Protein AF-A0A1W1H8E3-F1 (afdb_monomer_lite)

pLDDT: mean 87.49, std 7.25, range [54.84, 93.19]

Secondary structure (DSSP, 8-state):
---EEEEEEE-TTS-EEEEEE-TTT-EEEE-SSS-EEEEE-SSHHHHHHHHHHHHH--

Structure (mmCIF, N/CA/C/O backbone):
data_AF-A0A1W1H8E3-F1
#
_entry.id   AF-A0A1W1H8E3-F1
#
loop_
_atom_site.group_PDB
_atom_site.id
_atom_site.type_symbol
_atom_site.label_atom_id
_atom_site.label_alt_id
_atom_site.label_comp_id
_atom_site.label_asym_id
_atom_site.label_entity_id
_atom_site.label_seq_id
_atom_site.pdbx_PDB_ins_code
_atom_site.Cartn_x
_atom_site.Cartn_y
_at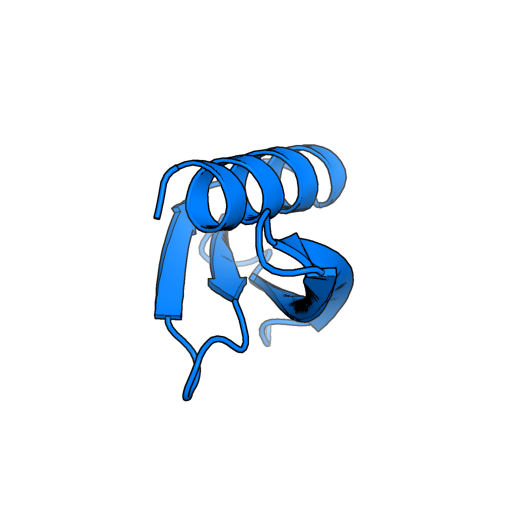om_site.Cartn_z
_atom_site.occupancy
_atom_site.B_iso_or_equiv
_atom_site.auth_seq_id
_atom_site.auth_comp_id
_atom_site.auth_asym_id
_atom_site.auth_atom_id
_atom_site.pdbx_PDB_model_num
ATOM 1 N N . MET A 1 1 ? 3.796 -12.300 -14.348 1.00 54.84 1 MET A N 1
ATOM 2 C CA . MET A 1 1 ? 4.061 -12.797 -12.977 1.00 54.84 1 MET A CA 1
ATOM 3 C C . MET A 1 1 ? 2.931 -12.315 -12.084 1.00 54.84 1 MET A C 1
ATOM 5 O O . MET A 1 1 ? 2.260 -11.376 -12.475 1.00 54.84 1 MET A O 1
ATOM 9 N N . ALA A 1 2 ? 2.654 -12.991 -10.971 1.00 70.69 2 ALA A N 1
ATOM 10 C CA . ALA A 1 2 ? 1.567 -12.605 -10.071 1.00 70.69 2 ALA A CA 1
ATOM 11 C C . ALA A 1 2 ? 2.056 -11.591 -9.027 1.00 70.69 2 ALA A C 1
ATOM 13 O O . ALA A 1 2 ? 3.198 -11.687 -8.576 1.00 70.69 2 ALA A O 1
ATOM 14 N N . ALA A 1 3 ? 1.182 -10.675 -8.607 1.00 79.19 3 ALA A N 1
ATOM 15 C CA . ALA A 1 3 ? 1.453 -9.744 -7.520 1.00 79.19 3 ALA A CA 1
ATOM 16 C C . ALA A 1 3 ? 1.811 -10.499 -6.229 1.00 79.19 3 ALA A C 1
ATOM 18 O O . ALA A 1 3 ? 0.974 -11.192 -5.638 1.00 79.19 3 ALA A O 1
ATOM 19 N N . THR A 1 4 ? 3.060 -10.359 -5.789 1.00 89.19 4 THR A N 1
ATOM 20 C CA . THR A 1 4 ? 3.574 -11.024 -4.588 1.00 89.19 4 THR A CA 1
ATOM 21 C C . THR A 1 4 ? 3.371 -10.130 -3.379 1.00 89.19 4 THR A C 1
ATOM 23 O O . THR A 1 4 ? 3.562 -8.916 -3.472 1.00 89.19 4 THR A O 1
ATOM 26 N N . VAL A 1 5 ? 3.009 -10.714 -2.237 1.00 91.44 5 VAL A N 1
ATOM 27 C CA . VAL A 1 5 ? 2.996 -9.973 -0.971 1.00 91.44 5 VAL A CA 1
ATOM 28 C C . VAL A 1 5 ? 4.444 -9.670 -0.603 1.00 91.44 5 VAL A C 1
ATOM 30 O O . VAL A 1 5 ? 5.229 -10.586 -0.380 1.00 91.44 5 VAL A O 1
ATOM 33 N N . ILE A 1 6 ? 4.792 -8.387 -0.578 1.00 91.56 6 ILE A N 1
ATOM 34 C CA . ILE A 1 6 ? 6.148 -7.915 -0.271 1.00 91.56 6 ILE A CA 1
ATOM 35 C C . ILE A 1 6 ? 6.318 -7.555 1.206 1.00 91.56 6 ILE A C 1
ATOM 37 O O . ILE A 1 6 ? 7.441 -7.486 1.693 1.00 91.56 6 ILE A O 1
ATOM 41 N N . GLY A 1 7 ? 5.217 -7.329 1.926 1.00 91.25 7 GLY A N 1
ATOM 42 C CA . GLY A 1 7 ? 5.263 -6.959 3.333 1.00 91.25 7 GLY A CA 1
ATOM 43 C C . GLY A 1 7 ? 3.929 -6.458 3.863 1.00 91.25 7 GLY A C 1
ATOM 44 O O . GLY A 1 7 ? 2.885 -6.604 3.225 1.00 91.25 7 GLY A O 1
ATOM 45 N N . ARG A 1 8 ? 3.969 -5.862 5.055 1.00 92.00 8 ARG A N 1
ATOM 46 C CA . ARG A 1 8 ? 2.822 -5.217 5.698 1.00 92.00 8 ARG A CA 1
ATOM 47 C C . ARG A 1 8 ? 3.239 -3.837 6.180 1.00 92.00 8 ARG A C 1
ATOM 49 O O . ARG A 1 8 ? 4.316 -3.701 6.751 1.00 92.00 8 ARG A O 1
ATOM 56 N N . VAL A 1 9 ? 2.383 -2.846 5.981 1.00 90.75 9 VAL A N 1
ATOM 57 C CA . VAL A 1 9 ? 2.604 -1.463 6.426 1.00 90.75 9 VAL A CA 1
ATOM 58 C C . VAL A 1 9 ? 1.508 -1.059 7.400 1.00 90.75 9 VAL A C 1
ATOM 60 O O . VAL A 1 9 ? 0.407 -1.619 7.382 1.00 90.75 9 VAL A O 1
ATOM 63 N N . LYS A 1 10 ? 1.806 -0.110 8.282 1.00 87.00 10 LYS A N 1
ATOM 64 C CA . LYS A 1 10 ? 0.880 0.335 9.321 1.00 87.00 10 LYS A CA 1
ATOM 65 C C . LYS A 1 10 ? 0.251 1.658 8.901 1.00 87.00 10 LYS A C 1
ATOM 67 O O . LYS A 1 10 ? 0.956 2.580 8.518 1.00 87.00 10 LYS A O 1
ATOM 72 N N . ALA A 1 11 ? -1.071 1.753 8.964 1.00 83.12 11 ALA A N 1
ATOM 73 C CA . ALA A 1 11 ?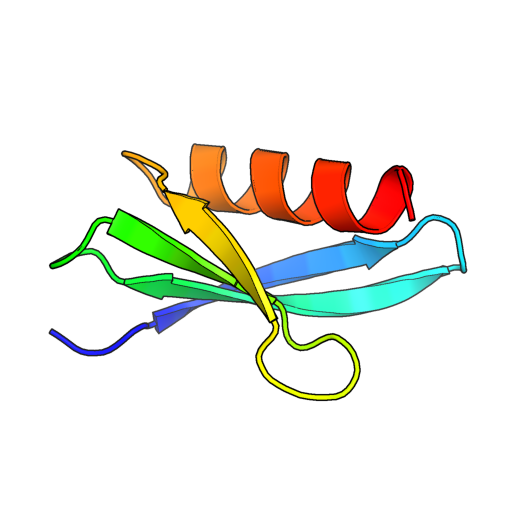 -1.755 3.024 8.757 1.00 83.12 11 ALA A CA 1
ATOM 74 C C . ALA A 1 11 ? -1.671 3.900 10.009 1.00 83.12 11 ALA A C 1
ATOM 76 O O . ALA A 1 11 ? -1.480 3.390 11.119 1.00 83.12 11 ALA A O 1
ATOM 77 N N . GLY A 1 12 ? -1.937 5.200 9.848 1.00 77.94 12 GLY A N 1
ATOM 78 C CA . GLY A 1 12 ? -2.028 6.148 10.968 1.00 77.94 12 GLY A CA 1
ATOM 79 C C . GLY A 1 12 ? -3.061 5.739 12.030 1.00 77.94 12 GLY A C 1
ATOM 80 O O . GLY A 1 12 ? -2.902 6.034 13.208 1.00 77.94 12 GLY A O 1
ATOM 81 N N . SER A 1 13 ? -4.065 4.946 11.643 1.00 77.69 13 SER A N 1
ATOM 82 C CA . SER A 1 13 ? -5.069 4.348 12.536 1.00 77.69 13 SER A CA 1
ATOM 83 C C . SER A 1 13 ? -4.565 3.155 13.372 1.00 77.69 13 SER A C 1
ATOM 85 O O . SER A 1 13 ? -5.344 2.536 14.094 1.00 77.69 13 SER A O 1
ATOM 87 N N . GLY A 1 14 ? -3.284 2.784 13.269 1.00 81.81 14 GLY A N 1
ATOM 88 C CA . GLY A 1 14 ? -2.668 1.684 14.022 1.00 81.81 14 GLY A CA 1
ATOM 89 C C . GLY A 1 14 ? -2.934 0.284 13.456 1.00 81.81 14 GLY A C 1
ATOM 90 O O . GLY A 1 14 ? -2.373 -0.692 13.958 1.00 81.81 14 GLY A O 1
ATOM 91 N N . LYS A 1 15 ? -3.743 0.177 12.396 1.00 86.88 15 LYS A N 1
ATOM 92 C CA . LYS A 1 15 ? -4.033 -1.075 11.684 1.00 86.88 15 LYS A CA 1
ATOM 93 C C . LYS A 1 15 ? -2.920 -1.414 10.695 1.00 86.88 15 LYS A C 1
ATOM 95 O O . LYS A 1 15 ? -2.377 -0.527 10.042 1.00 86.88 15 LYS A O 1
ATOM 100 N N . SER A 1 16 ? -2.618 -2.701 10.565 1.00 88.75 16 SER A N 1
ATOM 101 C CA . SER A 1 16 ? -1.626 -3.211 9.615 1.00 88.75 16 SER A CA 1
ATOM 102 C C . SER A 1 16 ? -2.311 -3.740 8.359 1.00 88.75 16 SER A C 1
ATOM 104 O O . SER A 1 16 ? -3.277 -4.495 8.457 1.00 88.75 16 SER A O 1
ATOM 106 N N . TYR A 1 17 ? -1.780 -3.387 7.193 1.00 91.44 17 TYR A N 1
ATOM 107 C CA . TYR A 1 17 ? -2.308 -3.776 5.889 1.00 91.44 17 TYR A CA 1
ATOM 108 C C . TYR A 1 17 ? -1.231 -4.464 5.062 1.00 91.44 17 TYR A C 1
ATOM 110 O O . TYR A 1 17 ? -0.077 -4.039 5.046 1.00 91.44 17 TYR A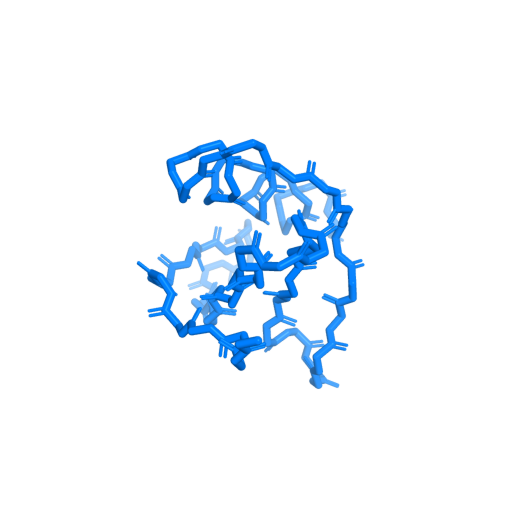 O 1
ATOM 118 N N . GLU A 1 18 ? -1.606 -5.533 4.366 1.00 93.12 18 GLU A N 1
ATOM 119 C CA . GLU A 1 18 ? -0.691 -6.250 3.481 1.00 93.12 18 GLU A CA 1
ATOM 120 C C . GLU A 1 18 ? -0.448 -5.458 2.203 1.00 93.12 18 GLU A C 1
ATOM 122 O O . GLU A 1 18 ? -1.379 -4.901 1.621 1.00 93.12 18 GLU A O 1
ATOM 127 N N . VAL A 1 19 ? 0.805 -5.430 1.762 1.00 93.12 19 VAL A N 1
ATOM 128 C CA . VAL A 1 19 ? 1.228 -4.787 0.524 1.00 93.12 19 VAL A CA 1
ATOM 129 C C . VAL A 1 19 ? 1.600 -5.865 -0.474 1.00 93.12 19 VAL A C 1
ATOM 131 O O . VAL A 1 19 ? 2.447 -6.723 -0.213 1.00 93.12 19 VAL A O 1
ATOM 134 N N . LYS A 1 20 ? 0.976 -5.791 -1.640 1.00 92.75 20 LYS A N 1
ATOM 135 C CA . LYS A 1 20 ? 1.320 -6.568 -2.819 1.00 92.75 20 LYS A CA 1
ATOM 136 C C . LYS A 1 20 ? 1.997 -5.681 -3.841 1.00 92.75 20 LYS A C 1
ATOM 138 O O . LYS A 1 20 ? 1.580 -4.548 -4.061 1.00 92.75 20 LYS A O 1
ATOM 143 N N . TRP A 1 21 ? 3.001 -6.229 -4.502 1.00 92.56 21 TRP A N 1
ATOM 144 C CA . TRP A 1 21 ? 3.629 -5.589 -5.644 1.00 92.56 21 TRP A CA 1
ATOM 145 C C . TRP A 1 21 ? 3.739 -6.580 -6.789 1.00 92.56 21 TRP A C 1
ATOM 147 O O . TRP A 1 21 ? 4.146 -7.731 -6.610 1.00 92.56 21 TRP A O 1
ATOM 157 N N . ASP A 1 22 ? 3.328 -6.125 -7.962 1.00 91.31 22 ASP A N 1
ATOM 158 C CA . ASP A 1 22 ? 3.434 -6.866 -9.201 1.00 91.31 22 ASP A CA 1
ATOM 159 C C . ASP A 1 22 ? 4.679 -6.408 -9.952 1.00 91.31 22 ASP A C 1
ATOM 161 O O . ASP A 1 22 ? 4.739 -5.288 -10.446 1.00 91.31 22 ASP A O 1
ATOM 165 N N . GLN A 1 23 ? 5.688 -7.270 -10.055 1.00 86.00 23 GLN A N 1
ATOM 166 C CA . GLN A 1 23 ? 6.924 -6.917 -10.754 1.00 86.00 23 GLN A CA 1
ATOM 167 C C . GLN A 1 23 ? 6.724 -6.788 -12.277 1.00 86.00 23 GLN A C 1
ATOM 169 O O . GLN A 1 23 ? 7.492 -6.081 -12.931 1.00 86.00 23 GLN A O 1
ATOM 174 N N . SER A 1 24 ? 5.707 -7.442 -12.858 1.00 88.50 24 SER A N 1
ATOM 175 C CA . SER A 1 24 ? 5.449 -7.369 -14.302 1.00 88.50 24 SER A CA 1
ATOM 176 C C . SER A 1 24 ? 4.907 -5.999 -14.703 1.00 88.50 24 SER A C 1
ATOM 178 O O . SER A 1 24 ? 5.427 -5.393 -15.637 1.00 88.50 24 SER A O 1
ATOM 180 N N . ASN A 1 25 ? 3.914 -5.488 -13.971 1.00 90.00 25 ASN A N 1
ATOM 181 C CA . ASN A 1 25 ? 3.284 -4.197 -14.282 1.00 90.00 25 ASN A CA 1
ATOM 182 C C . ASN A 1 25 ? 3.761 -3.044 -13.394 1.00 90.00 25 ASN A C 1
ATOM 184 O O . ASN A 1 25 ? 3.417 -1.882 -13.632 1.00 90.00 25 ASN A O 1
ATOM 188 N N . ARG A 1 26 ? 4.597 -3.362 -12.399 1.00 91.88 26 ARG A N 1
ATOM 189 C CA . ARG A 1 26 ? 5.105 -2.453 -11.365 1.00 91.88 26 ARG A CA 1
ATOM 190 C C . ARG A 1 26 ? 4.010 -1.900 -10.460 1.00 91.88 26 ARG A C 1
ATOM 192 O O . ARG A 1 26 ? 4.273 -0.952 -9.731 1.00 91.88 26 ARG A O 1
ATOM 199 N N . ASP A 1 27 ? 2.811 -2.475 -10.491 1.00 93.19 27 ASP A N 1
ATOM 200 C CA . ASP A 1 27 ? 1.653 -1.997 -9.741 1.00 93.19 27 ASP A CA 1
ATOM 201 C C . ASP A 1 27 ? 1.693 -2.443 -8.276 1.00 93.19 27 ASP A C 1
ATOM 203 O O . ASP A 1 27 ? 2.087 -3.561 -7.939 1.00 93.19 27 ASP A O 1
ATOM 207 N N . ILE A 1 28 ? 1.281 -1.539 -7.397 1.00 93.19 28 ILE A N 1
ATOM 208 C CA . ILE A 1 28 ? 1.255 -1.697 -5.949 1.00 93.19 28 ILE A CA 1
ATOM 209 C C . ILE A 1 28 ? -0.201 -1.777 -5.513 1.00 93.19 28 ILE A C 1
ATOM 211 O O . ILE A 1 28 ? -1.024 -0.932 -5.878 1.00 93.19 28 ILE A O 1
ATOM 215 N N . TYR A 1 29 ? -0.493 -2.751 -4.667 1.00 91.94 29 TYR A N 1
ATOM 216 C CA . TYR A 1 29 ? -1.803 -2.951 -4.078 1.00 91.94 29 TYR A CA 1
ATOM 217 C C . TYR A 1 29 ? -1.678 -3.054 -2.566 1.00 91.94 29 TYR A C 1
ATOM 219 O O . TYR A 1 29 ? -0.733 -3.643 -2.048 1.00 91.94 29 TYR A O 1
ATOM 227 N N . VAL A 1 30 ? -2.659 -2.519 -1.852 1.00 91.94 30 VAL A N 1
ATOM 228 C CA . VAL A 1 30 ? -2.738 -2.588 -0.395 1.00 91.94 30 VAL A CA 1
ATOM 229 C C . VAL A 1 30 ? -4.045 -3.247 0.010 1.00 91.94 30 VAL A C 1
ATOM 231 O O . VAL A 1 30 ? -5.089 -2.959 -0.569 1.00 91.94 30 VAL A O 1
ATOM 234 N N . SER A 1 31 ? -3.998 -4.120 1.013 1.00 90.38 31 SER A N 1
ATOM 235 C CA . SER A 1 31 ? -5.153 -4.871 1.516 1.00 90.38 31 SER A CA 1
ATOM 236 C C . SER A 1 31 ? -6.079 -4.017 2.406 1.00 90.38 31 SER A C 1
ATOM 238 O O . SER A 1 31 ? -6.502 -4.448 3.479 1.00 90.38 31 SER A O 1
ATOM 240 N N . TYR A 1 32 ? -6.379 -2.784 1.999 1.00 81.25 32 TYR A N 1
ATOM 241 C CA . TYR A 1 32 ? -7.289 -1.883 2.704 1.00 81.25 32 TYR A CA 1
ATOM 242 C C . TYR A 1 32 ? -8.731 -2.096 2.235 1.00 81.25 32 TYR A C 1
ATOM 244 O O . TYR A 1 32 ? -9.092 -1.672 1.137 1.00 81.25 32 TYR A O 1
ATOM 252 N N . ALA A 1 33 ? -9.545 -2.753 3.074 1.00 77.00 33 ALA A N 1
ATOM 253 C CA . ALA A 1 33 ? -10.948 -3.086 2.785 1.00 77.00 33 ALA A CA 1
ATOM 254 C C . ALA A 1 33 ? -11.147 -3.798 1.423 1.00 77.00 33 ALA A C 1
ATOM 256 O O . ALA A 1 33 ? -12.130 -3.575 0.723 1.00 77.00 33 ALA A O 1
ATOM 257 N N . GLY A 1 34 ? -10.183 -4.643 1.045 1.00 86.00 34 GLY A N 1
ATOM 258 C CA . GLY A 1 34 ? -10.009 -5.177 -0.308 1.00 86.00 34 GLY A CA 1
ATOM 259 C C . GLY A 1 34 ? -8.623 -4.823 -0.851 1.00 86.00 34 GLY A C 1
ATOM 260 O O . GLY A 1 34 ? -7.796 -4.279 -0.126 1.00 86.00 34 GLY A O 1
ATOM 261 N N . TRP A 1 35 ? -8.346 -5.136 -2.118 1.00 88.38 35 TRP A N 1
ATOM 262 C CA . TRP A 1 35 ? -7.096 -4.732 -2.770 1.00 88.38 35 TRP A CA 1
ATOM 263 C C . TRP A 1 35 ? -7.266 -3.353 -3.411 1.00 88.38 35 TRP A C 1
ATOM 265 O O . TRP A 1 35 ? -7.797 -3.234 -4.511 1.00 88.38 35 TRP A O 1
ATOM 275 N N . SER A 1 36 ? -6.811 -2.312 -2.716 1.00 90.38 36 SER A N 1
ATOM 276 C CA . SER A 1 36 ? -6.757 -0.947 -3.245 1.00 90.38 36 SER A CA 1
ATOM 277 C C . SER A 1 3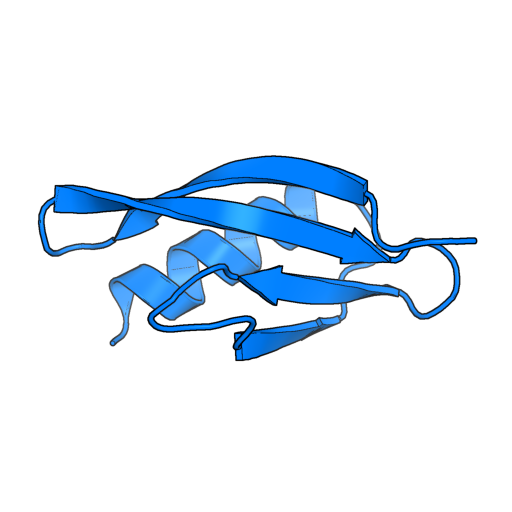6 ? -5.464 -0.738 -4.024 1.00 90.38 36 SER A C 1
ATOM 279 O O . SER A 1 36 ? -4.378 -0.992 -3.502 1.00 90.38 36 SER A O 1
ATOM 281 N N . HIS A 1 37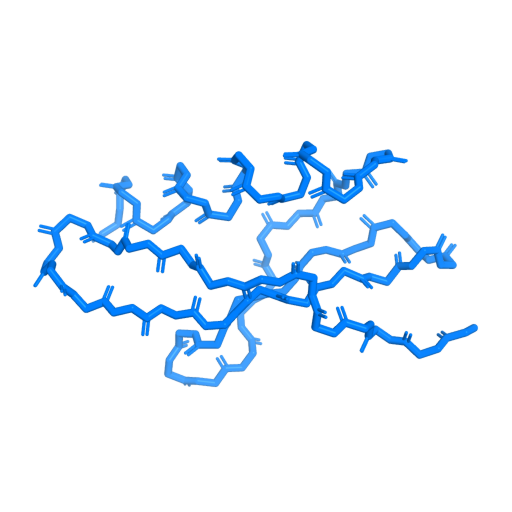 ? -5.568 -0.259 -5.262 1.00 91.62 37 HIS A N 1
ATOM 282 C CA . HIS A 1 37 ? -4.406 0.154 -6.049 1.00 91.62 37 HIS A CA 1
ATOM 283 C C . HIS A 1 37 ? -3.832 1.455 -5.482 1.00 91.62 37 HIS A C 1
ATOM 285 O O . HIS A 1 37 ? -4.559 2.426 -5.275 1.00 91.62 37 HIS A O 1
ATOM 291 N N . VAL A 1 38 ? -2.532 1.445 -5.192 1.00 90.44 38 VAL A N 1
ATOM 292 C CA . VAL A 1 38 ? -1.804 2.599 -4.644 1.00 90.44 38 VAL A CA 1
ATOM 293 C C . VAL A 1 38 ? -1.113 3.378 -5.759 1.00 90.44 38 VAL A C 1
ATOM 295 O O . VAL A 1 38 ? -1.069 4.605 -5.734 1.00 90.44 38 VAL A O 1
ATOM 298 N N . GLY A 1 39 ? -0.541 2.668 -6.733 1.00 90.62 39 GLY A N 1
ATOM 299 C CA . GLY A 1 39 ? 0.251 3.263 -7.804 1.00 90.62 39 GLY A CA 1
ATOM 300 C C . GLY A 1 39 ? 1.296 2.296 -8.340 1.00 90.62 39 GLY A C 1
ATOM 301 O O . GLY A 1 39 ? 1.145 1.085 -8.211 1.00 90.62 39 GLY A O 1
ATOM 302 N N . LYS A 1 40 ? 2.374 2.833 -8.921 1.00 91.81 40 LYS A N 1
ATOM 303 C CA . LYS A 1 40 ? 3.486 2.042 -9.464 1.00 91.81 40 LYS A CA 1
ATOM 304 C C . LYS A 1 40 ? 4.789 2.278 -8.708 1.00 91.81 40 LYS A C 1
ATOM 306 O O . LYS A 1 40 ? 5.067 3.410 -8.310 1.00 91.81 40 LYS A O 1
ATOM 311 N N . ALA A 1 41 ? 5.598 1.236 -8.549 1.00 91.75 41 ALA A N 1
ATOM 312 C CA . ALA A 1 41 ? 6.936 1.283 -7.957 1.00 91.75 41 ALA A CA 1
ATOM 313 C C . ALA A 1 41 ? 7.920 0.438 -8.760 1.00 91.75 41 ALA A C 1
ATOM 315 O O . ALA A 1 41 ? 7.581 -0.645 -9.237 1.00 91.75 41 ALA A O 1
ATOM 316 N N . SER A 1 42 ? 9.158 0.917 -8.861 1.00 90.25 42 SER A N 1
ATOM 317 C CA . SER A 1 42 ? 10.210 0.200 -9.588 1.00 90.25 42 SER A CA 1
ATOM 318 C C . SER A 1 42 ? 10.835 -0.924 -8.759 1.00 90.25 42 SER A C 1
ATOM 320 O O . SER A 1 42 ? 11.447 -1.823 -9.330 1.00 90.25 42 SER A O 1
ATOM 322 N N . SER A 1 43 ? 10.635 -0.901 -7.438 1.00 90.00 43 SER A N 1
ATOM 323 C CA . SER A 1 43 ? 11.211 -1.852 -6.484 1.00 90.00 43 SER A CA 1
ATOM 324 C C . SER A 1 43 ? 10.254 -2.139 -5.327 1.00 90.00 43 SER A C 1
ATOM 326 O O . SER A 1 43 ? 9.481 -1.267 -4.930 1.00 90.00 43 SER A O 1
ATOM 328 N N . ALA A 1 44 ? 10.381 -3.311 -4.698 1.00 88.12 44 ALA A N 1
ATOM 329 C CA . ALA A 1 44 ? 9.596 -3.680 -3.514 1.00 88.12 44 ALA A CA 1
ATOM 330 C C . ALA A 1 44 ? 9.732 -2.665 -2.358 1.00 88.12 44 ALA A C 1
ATOM 332 O O . ALA A 1 44 ? 8.748 -2.315 -1.716 1.00 88.12 44 ALA A O 1
ATOM 333 N N . SER A 1 45 ? 10.933 -2.127 -2.122 1.00 90.50 45 SER A N 1
ATOM 334 C CA . SER A 1 45 ? 11.151 -1.123 -1.068 1.00 90.50 45 SER A CA 1
ATOM 335 C C . SER A 1 45 ? 10.419 0.201 -1.352 1.00 90.50 45 SER A C 1
ATOM 337 O O . SER A 1 45 ? 9.794 0.786 -0.469 1.00 90.50 45 SER A O 1
ATOM 339 N N . GLU A 1 46 ? 10.418 0.642 -2.615 1.00 91.81 46 GLU A N 1
ATOM 340 C CA . GLU A 1 46 ? 9.670 1.828 -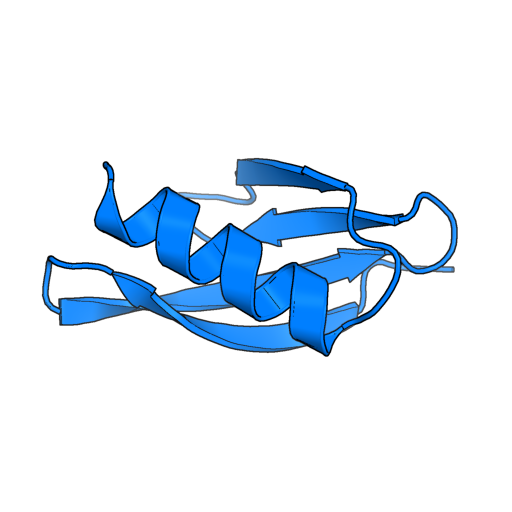3.054 1.00 91.81 46 GLU A CA 1
ATOM 341 C C . GLU A 1 46 ? 8.154 1.584 -2.968 1.00 91.81 46 GLU A C 1
ATOM 343 O O . GLU A 1 46 ? 7.399 2.467 -2.562 1.00 91.81 46 GLU A O 1
ATOM 348 N N . ALA A 1 47 ? 7.712 0.365 -3.295 1.00 91.88 47 ALA A N 1
ATOM 349 C CA . ALA A 1 47 ? 6.321 -0.048 -3.175 1.00 91.88 47 ALA A CA 1
ATOM 350 C C . ALA A 1 47 ? 5.825 0.026 -1.726 1.00 91.88 47 ALA A C 1
ATOM 352 O O . ALA A 1 47 ? 4.738 0.551 -1.488 1.00 91.88 47 ALA A O 1
ATOM 353 N N . MET A 1 48 ? 6.626 -0.442 -0.760 1.00 91.12 48 MET A N 1
ATOM 354 C CA . MET A 1 48 ? 6.286 -0.334 0.662 1.00 91.12 48 MET A CA 1
ATOM 355 C C . MET A 1 48 ? 6.196 1.123 1.121 1.00 91.12 48 MET A C 1
ATOM 357 O O . MET A 1 48 ? 5.198 1.485 1.734 1.00 91.12 48 MET A O 1
ATOM 361 N N . ASN A 1 49 ? 7.167 1.969 0.759 1.00 92.00 49 ASN A N 1
ATOM 362 C CA . ASN A 1 49 ? 7.137 3.399 1.098 1.00 92.00 49 ASN A CA 1
ATOM 363 C C . ASN A 1 49 ? 5.874 4.097 0.564 1.00 92.00 49 ASN A C 1
ATOM 365 O O . ASN A 1 49 ? 5.205 4.835 1.284 1.00 92.00 49 ASN A O 1
ATOM 369 N N . LYS A 1 50 ? 5.507 3.830 -0.697 1.00 91.75 50 LYS A N 1
ATOM 370 C CA . LYS A 1 50 ? 4.289 4.390 -1.305 1.00 91.75 50 LYS A CA 1
ATOM 371 C C . LYS A 1 50 ? 3.017 3.862 -0.649 1.00 91.75 50 LYS A C 1
ATOM 373 O O . LYS A 1 50 ? 2.089 4.633 -0.426 1.00 91.75 50 LYS A O 1
ATOM 378 N N . ALA A 1 51 ? 2.969 2.568 -0.339 1.00 91.12 51 ALA A N 1
ATOM 379 C CA . ALA A 1 51 ? 1.836 1.958 0.348 1.00 91.12 51 ALA A CA 1
ATOM 380 C C . ALA A 1 51 ? 1.640 2.532 1.757 1.00 91.12 51 ALA A C 1
ATOM 382 O O . ALA A 1 51 ? 0.511 2.827 2.145 1.00 91.12 51 ALA A O 1
ATOM 383 N N . GLU A 1 52 ? 2.728 2.726 2.500 1.00 89.44 52 GLU A N 1
ATOM 384 C CA . GLU A 1 52 ? 2.702 3.350 3.821 1.00 89.44 52 GLU A CA 1
ATOM 385 C C . GLU A 1 52 ? 2.230 4.803 3.735 1.00 89.44 52 GLU A C 1
ATOM 387 O O . GLU A 1 52 ? 1.272 5.164 4.412 1.00 89.44 52 GLU A O 1
ATOM 392 N N . ALA A 1 53 ? 2.802 5.605 2.832 1.00 90.19 53 ALA A N 1
ATOM 393 C CA . ALA A 1 53 ? 2.378 6.989 2.618 1.00 90.19 53 ALA A CA 1
ATOM 394 C C . ALA A 1 53 ? 0.891 7.095 2.232 1.00 90.19 53 ALA A C 1
ATOM 396 O O . ALA A 1 53 ? 0.174 7.947 2.756 1.00 90.19 53 ALA A O 1
ATOM 397 N N . TYR A 1 54 ? 0.407 6.201 1.364 1.00 88.56 54 TYR A N 1
ATOM 398 C CA . TYR A 1 54 ? -1.004 6.137 0.970 1.00 88.56 54 TYR A CA 1
ATOM 399 C C . TYR A 1 54 ? -1.930 5.841 2.153 1.00 88.56 54 TYR A C 1
ATOM 401 O O . TYR A 1 54 ? -3.008 6.416 2.254 1.00 88.56 54 TYR A O 1
ATOM 409 N N . LEU A 1 55 ? -1.515 4.948 3.052 1.00 86.62 55 LEU A N 1
ATOM 410 C CA . LEU A 1 55 ? -2.282 4.584 4.244 1.00 86.62 55 LEU A CA 1
ATOM 411 C C . LEU A 1 55 ? -2.153 5.589 5.387 1.00 86.62 55 LEU A C 1
ATOM 413 O O . LEU A 1 55 ? -2.997 5.605 6.278 1.00 86.62 55 LEU A O 1
ATOM 417 N N . TYR A 1 56 ? -1.086 6.381 5.399 1.00 84.56 56 TYR A N 1
ATOM 418 C CA . TYR A 1 56 ? -0.865 7.414 6.401 1.00 84.56 56 TYR A CA 1
ATOM 419 C C . TYR A 1 56 ? -1.608 8.712 6.064 1.00 84.56 56 TYR A C 1
ATOM 421 O O . TYR A 1 56 ? -2.048 9.419 6.963 1.00 84.56 56 TYR A O 1
ATOM 429 N N . ASN A 1 57 ? -1.766 9.025 4.774 1.00 77.44 57 ASN A N 1
ATOM 430 C CA . ASN A 1 57 ? -2.453 10.233 4.310 1.00 77.44 57 ASN A CA 1
ATOM 431 C C . ASN A 1 57 ? -3.994 10.112 4.294 1.00 77.44 57 ASN A C 1
ATOM 433 O O . ASN A 1 57 ? -4.671 11.094 4.003 1.00 77.44 57 ASN A O 1
ATOM 437 N N . LYS A 1 58 ? -4.550 8.932 4.582 1.00 64.31 58 LYS A N 1
ATOM 438 C CA . LYS A 1 58 ? -5.963 8.589 4.374 1.00 64.31 58 LYS A CA 1
ATOM 439 C C . LYS A 1 58 ? -6.670 8.254 5.682 1.00 64.31 58 LYS A C 1
ATOM 441 O O . LYS A 1 58 ? -7.854 8.634 5.799 1.00 64.31 58 LYS A O 1
#

Sequence (58 aa):
MAATVIGRVKAGSGKSYEVKWDQSNRDIYVSYAGWSHVGKASSASEAMNKAEAYLYNK

Organism: NCBI:txid1246637

Radius of gyration: 10.08 Å; chains: 1; bounding box: 22×23×28 Å

Foldseek 3Di:
DDFDFLAWEAAPVRDIWTWTADQVVQWIFICDVHTDTQGGDNDSVRSRVSRNVSRHVD